Protein AF-A0A7S0JCN8-F1 (afdb_monomer_lite)

Structure (mmCIF, N/CA/C/O backbone):
data_AF-A0A7S0JCN8-F1
#
_entry.id   AF-A0A7S0JCN8-F1
#
loop_
_atom_site.group_PDB
_atom_site.id
_atom_site.type_symbol
_atom_site.label_atom_id
_atom_site.label_alt_id
_atom_site.label_comp_id
_atom_site.label_asym_id
_atom_site.label_entity_id
_atom_site.label_seq_id
_atom_site.pdbx_PDB_ins_code
_atom_site.Cartn_x
_atom_site.Cartn_y
_atom_site.Cartn_z
_atom_site.occupancy
_atom_site.B_iso_or_equiv
_atom_site.auth_seq_id
_atom_site.auth_comp_id
_atom_site.auth_asym_id
_atom_site.auth_atom_id
_atom_site.pdbx_PDB_model_num
ATOM 1 N N . LEU A 1 1 ? -0.665 4.343 -5.063 1.00 90.25 1 LEU A N 1
ATOM 2 C CA . LEU A 1 1 ? -1.462 3.114 -5.253 1.00 90.25 1 LEU A CA 1
ATOM 3 C C . LEU A 1 1 ? -2.643 3.199 -4.302 1.00 90.25 1 LEU A C 1
ATOM 5 O O . LEU A 1 1 ? -2.482 3.793 -3.240 1.00 90.25 1 LEU A O 1
ATOM 9 N N . LEU A 1 2 ? -3.811 2.721 -4.718 1.00 94.12 2 LEU A N 1
ATOM 10 C CA . LEU A 1 2 ? -4.998 2.624 -3.870 1.00 94.12 2 LEU A CA 1
ATOM 11 C C . LEU A 1 2 ? -5.298 1.142 -3.689 1.00 94.12 2 LEU A C 1
ATOM 13 O O . LEU A 1 2 ? -5.344 0.412 -4.679 1.00 94.12 2 LEU A O 1
ATOM 17 N N . TYR A 1 3 ? -5.441 0.715 -2.442 1.00 95.06 3 TYR A N 1
ATOM 18 C CA . TYR A 1 3 ? -5.647 -0.678 -2.079 1.00 95.06 3 TYR A CA 1
ATOM 19 C C . TYR A 1 3 ? -6.843 -0.802 -1.147 1.00 95.06 3 TYR A C 1
ATOM 21 O O . TYR A 1 3 ? -6.926 -0.076 -0.160 1.00 95.06 3 TYR A O 1
ATOM 29 N N . ALA A 1 4 ? -7.737 -1.740 -1.451 1.00 95.94 4 ALA A N 1
ATOM 30 C CA . ALA A 1 4 ? -8.747 -2.183 -0.505 1.00 95.94 4 ALA A CA 1
ATOM 31 C C . ALA A 1 4 ? -8.080 -3.135 0.495 1.00 95.94 4 ALA A C 1
ATOM 33 O O . ALA A 1 4 ? -7.557 -4.177 0.104 1.00 95.94 4 ALA A O 1
ATOM 34 N N . VAL A 1 5 ? -8.063 -2.754 1.767 1.00 96.31 5 VAL A N 1
ATOM 35 C CA . VAL A 1 5 ? -7.434 -3.504 2.854 1.00 96.31 5 VAL A CA 1
ATOM 36 C C . VAL A 1 5 ? -8.518 -4.100 3.726 1.00 96.31 5 VAL A C 1
ATOM 38 O O . VAL A 1 5 ? -9.308 -3.381 4.338 1.00 96.31 5 VAL A O 1
ATOM 41 N N . HIS A 1 6 ? -8.546 -5.421 3.814 1.00 96.00 6 HIS A N 1
ATOM 42 C CA . HIS A 1 6 ? -9.514 -6.120 4.643 1.00 96.00 6 HIS A CA 1
ATOM 43 C C . HIS A 1 6 ? -8.980 -6.334 6.061 1.00 96.00 6 HIS A C 1
ATOM 45 O O . HIS A 1 6 ? -7.775 -6.324 6.311 1.00 96.00 6 HIS A O 1
ATOM 51 N N . ARG A 1 7 ? -9.899 -6.584 6.996 1.00 95.31 7 ARG A N 1
ATOM 52 C CA . ARG A 1 7 ? -9.581 -6.964 8.374 1.00 95.31 7 ARG A CA 1
ATOM 53 C C . ARG A 1 7 ? -9.975 -8.422 8.596 1.00 95.31 7 ARG A C 1
ATOM 55 O O . ARG A 1 7 ? -11.111 -8.796 8.323 1.00 95.31 7 ARG A O 1
ATOM 62 N N . GLY A 1 8 ? -9.027 -9.237 9.044 1.00 93.00 8 GLY A N 1
ATOM 63 C CA . GLY A 1 8 ? -9.264 -10.599 9.516 1.00 93.00 8 GLY A CA 1
ATOM 64 C C . GLY A 1 8 ? -9.558 -10.637 11.017 1.00 93.00 8 GLY A C 1
ATOM 65 O O . GLY A 1 8 ? -9.652 -9.593 11.667 1.00 93.00 8 GLY A O 1
ATOM 66 N N . ALA A 1 9 ? -9.670 -11.849 11.566 1.00 90.50 9 ALA A N 1
ATOM 67 C CA . ALA A 1 9 ? -9.884 -12.066 12.999 1.00 90.50 9 ALA A CA 1
ATOM 68 C C . ALA A 1 9 ? -8.777 -11.416 13.852 1.00 90.50 9 ALA A C 1
ATOM 70 O O . ALA A 1 9 ? -9.078 -10.702 14.805 1.00 90.50 9 ALA A O 1
ATOM 71 N N . ASP A 1 10 ? -7.520 -11.551 13.422 1.00 90.50 10 ASP A N 1
ATOM 72 C CA . ASP A 1 10 ? -6.335 -11.037 14.126 1.00 90.50 10 ASP A CA 1
ATOM 73 C C . ASP A 1 10 ? -5.911 -9.627 13.665 1.00 90.50 10 ASP A C 1
ATOM 75 O O . ASP A 1 10 ? -4.776 -9.195 13.858 1.00 90.50 10 ASP A O 1
ATOM 79 N N . GLY A 1 11 ? -6.812 -8.879 13.017 1.00 93.75 11 GLY A N 1
ATOM 80 C CA . GLY A 1 11 ? -6.532 -7.533 12.512 1.00 93.75 11 GLY A CA 1
ATOM 81 C C . GLY A 1 11 ? -6.124 -7.503 11.037 1.00 93.75 11 GLY A C 1
ATOM 82 O O . GLY A 1 11 ? -6.693 -8.216 10.213 1.00 93.75 11 GLY A O 1
ATOM 83 N N . LEU A 1 12 ? -5.204 -6.605 10.669 1.00 96.06 12 LEU A N 1
ATOM 84 C CA . LEU A 1 12 ? -4.849 -6.370 9.260 1.00 96.06 12 LEU A CA 1
ATOM 85 C C . LEU A 1 12 ? -3.790 -7.350 8.721 1.00 96.06 12 LEU A C 1
ATOM 87 O O . LEU A 1 12 ? -3.675 -7.501 7.510 1.00 96.06 12 LEU A O 1
ATOM 91 N N . GLY A 1 13 ? -3.034 -8.035 9.587 1.00 96.69 13 GLY A N 1
ATOM 92 C CA . GLY A 1 13 ? -1.980 -8.970 9.168 1.00 96.69 13 GLY A CA 1
ATOM 93 C C . GLY A 1 13 ? -0.701 -8.297 8.652 1.00 96.69 13 GLY A C 1
ATOM 94 O O . GLY A 1 13 ? -0.035 -8.846 7.779 1.00 96.69 13 GLY A O 1
ATOM 95 N N . MET A 1 14 ? -0.376 -7.100 9.140 1.00 97.00 14 MET A N 1
ATOM 96 C CA . MET A 1 14 ? 0.836 -6.357 8.783 1.00 97.00 14 MET A CA 1
ATOM 97 C C . MET A 1 14 ? 1.304 -5.513 9.969 1.00 97.00 14 MET A C 1
ATOM 99 O O . MET A 1 14 ? 0.461 -5.016 10.720 1.00 97.00 14 MET A O 1
ATOM 103 N N . ASP A 1 15 ? 2.612 -5.297 10.080 1.00 97.06 15 ASP A N 1
ATOM 104 C CA . ASP A 1 15 ? 3.184 -4.370 11.056 1.00 97.06 15 ASP A CA 1
ATOM 105 C C . ASP A 1 15 ? 3.484 -3.024 10.398 1.00 97.06 15 ASP A C 1
ATOM 107 O O . ASP A 1 15 ? 3.977 -2.958 9.265 1.00 97.06 15 ASP A O 1
ATOM 111 N N . VAL A 1 16 ? 3.210 -1.940 11.125 1.00 95.75 16 VAL A N 1
ATOM 112 C CA . VAL A 1 16 ? 3.444 -0.568 10.664 1.00 95.75 16 VAL A CA 1
ATOM 113 C C . VAL A 1 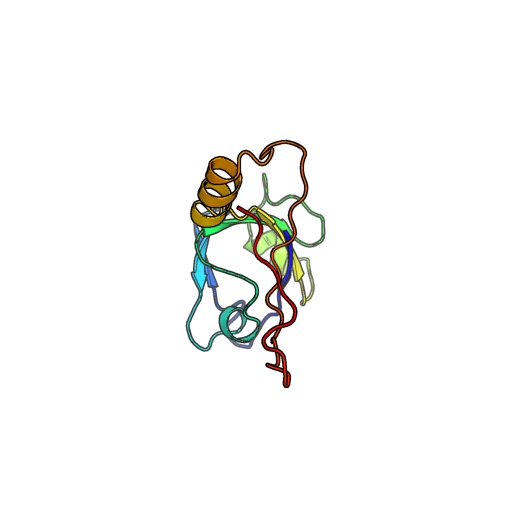16 ? 4.299 0.175 11.681 1.00 95.75 16 VAL A C 1
ATOM 115 O O . VAL A 1 16 ? 3.916 0.285 12.843 1.00 95.75 16 VAL A O 1
ATOM 118 N N . ASP A 1 17 ? 5.415 0.737 11.219 1.00 95.25 17 ASP A N 1
ATOM 119 C CA . ASP A 1 17 ? 6.213 1.702 11.975 1.00 95.25 17 ASP A CA 1
ATOM 120 C C . ASP A 1 17 ? 5.917 3.118 11.463 1.00 95.25 17 ASP A C 1
ATOM 122 O O . ASP A 1 17 ? 6.196 3.481 10.312 1.00 95.25 17 ASP A O 1
ATOM 126 N N . GLY A 1 18 ? 5.254 3.913 12.304 1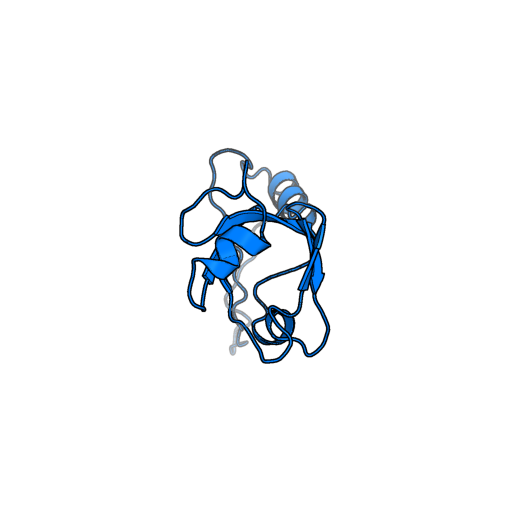.00 93.38 18 GLY A N 1
ATOM 127 C CA . GLY A 1 18 ? 4.735 5.233 11.963 1.00 93.38 18 GLY A CA 1
ATOM 128 C C . GLY A 1 18 ? 3.748 5.201 10.790 1.00 93.38 18 GLY A C 1
ATOM 129 O O . GLY A 1 18 ? 2.540 5.085 10.973 1.00 93.38 18 GLY A O 1
ATOM 130 N N . ARG A 1 19 ? 4.264 5.354 9.565 1.00 95.75 19 ARG A N 1
ATOM 131 C CA . ARG A 1 19 ? 3.479 5.347 8.314 1.00 95.75 19 ARG A CA 1
ATOM 132 C C . ARG A 1 19 ? 3.985 4.328 7.298 1.00 95.75 19 ARG A C 1
ATOM 134 O O . ARG A 1 19 ? 3.533 4.351 6.157 1.00 95.75 19 ARG A O 1
ATOM 141 N N . GLU A 1 20 ? 4.961 3.507 7.652 1.00 96.88 20 GLU A N 1
ATOM 142 C CA . GLU A 1 20 ? 5.591 2.558 6.744 1.00 96.88 20 GLU A CA 1
ATOM 143 C C . GLU A 1 20 ? 5.254 1.134 7.162 1.00 96.88 20 GLU A C 1
ATOM 145 O O . GLU A 1 20 ? 5.387 0.776 8.328 1.00 96.88 20 GLU A O 1
ATOM 150 N N . ILE A 1 21 ? 4.793 0.324 6.211 1.00 97.19 21 ILE A N 1
ATOM 151 C CA . ILE A 1 21 ? 4.608 -1.107 6.437 1.00 97.19 21 ILE A CA 1
ATOM 152 C C . ILE A 1 21 ? 6.000 -1.721 6.554 1.00 97.19 21 ILE A C 1
ATOM 154 O O . ILE A 1 21 ? 6.768 -1.676 5.594 1.00 97.19 21 ILE A O 1
ATOM 158 N N . VAL A 1 22 ? 6.330 -2.295 7.706 1.00 97.69 22 VAL A N 1
ATOM 159 C CA . VAL A 1 22 ? 7.650 -2.901 7.955 1.00 97.69 22 VAL A CA 1
ATOM 160 C C . VAL A 1 22 ? 7.636 -4.413 7.766 1.00 97.69 22 VAL A C 1
ATOM 162 O O . VAL A 1 22 ? 8.663 -4.999 7.430 1.00 97.69 22 VAL A O 1
ATOM 165 N N . SER A 1 23 ? 6.470 -5.049 7.899 1.00 97.94 23 SER A N 1
ATOM 166 C CA . SER A 1 23 ? 6.299 -6.482 7.669 1.00 97.94 23 SER A CA 1
ATOM 167 C C . SER A 1 23 ? 4.896 -6.789 7.129 1.00 97.94 23 SER A C 1
ATOM 169 O O . SER A 1 23 ? 3.937 -6.056 7.378 1.00 97.94 23 SER A O 1
ATOM 171 N N . VAL A 1 24 ? 4.777 -7.893 6.391 1.00 97.69 24 VAL A N 1
ATOM 172 C CA . VAL A 1 24 ? 3.494 -8.547 6.106 1.00 97.69 24 VAL A CA 1
ATOM 173 C C . VAL A 1 24 ? 3.544 -9.912 6.778 1.00 97.69 24 VAL A C 1
ATOM 175 O O . VAL A 1 24 ? 4.500 -10.662 6.581 1.00 97.69 24 VAL A O 1
ATOM 178 N N . ILE A 1 25 ? 2.543 -10.211 7.603 1.00 96.94 25 ILE A N 1
ATOM 179 C CA . ILE A 1 25 ? 2.515 -11.417 8.429 1.00 96.94 25 ILE A CA 1
ATOM 180 C C . ILE A 1 25 ? 2.089 -12.592 7.549 1.00 96.94 25 ILE A C 1
ATOM 182 O O . ILE A 1 25 ? 0.969 -12.601 7.037 1.00 96.94 25 ILE A O 1
ATOM 186 N N . ALA A 1 26 ? 2.969 -13.584 7.394 1.00 96.62 26 ALA A N 1
ATOM 187 C CA . ALA A 1 26 ? 2.698 -14.793 6.617 1.00 96.62 26 ALA A CA 1
ATOM 188 C C . ALA A 1 26 ? 1.429 -15.508 7.114 1.00 96.62 26 ALA A C 1
ATOM 190 O O . ALA A 1 26 ? 1.262 -15.734 8.313 1.00 96.62 26 ALA A O 1
ATOM 191 N N . GLY A 1 27 ? 0.528 -15.847 6.191 1.00 95.88 27 GLY A N 1
ATOM 192 C CA . GLY A 1 27 ? -0.782 -16.429 6.493 1.00 95.88 27 GLY A CA 1
ATOM 193 C C . GLY A 1 27 ? -1.816 -15.446 7.064 1.00 95.88 27 GLY A C 1
ATOM 194 O O . GLY A 1 27 ? -2.968 -15.826 7.266 1.00 95.88 27 GLY A O 1
ATOM 195 N N . GLY A 1 28 ? -1.441 -14.188 7.313 1.00 96.00 28 GLY A N 1
ATOM 196 C CA . GLY A 1 28 ? -2.338 -13.132 7.776 1.00 96.00 28 GLY A CA 1
ATOM 197 C C . GLY A 1 28 ? -3.207 -12.540 6.661 1.00 96.00 28 GLY A C 1
ATOM 198 O O . GLY A 1 28 ? -3.060 -12.852 5.478 1.00 96.00 28 GLY A O 1
ATOM 199 N N . ARG A 1 29 ? -4.120 -11.625 7.025 1.00 96.44 29 ARG A N 1
ATOM 200 C CA . ARG A 1 29 ? -5.073 -11.047 6.059 1.00 96.44 29 ARG A CA 1
ATOM 201 C C . ARG A 1 29 ? -4.395 -10.281 4.916 1.00 96.44 29 ARG A C 1
ATOM 203 O O . ARG A 1 29 ? -4.790 -10.462 3.768 1.00 96.44 29 ARG A O 1
ATOM 210 N N . ALA A 1 30 ? -3.387 -9.460 5.209 1.00 96.19 30 ALA A N 1
ATOM 211 C CA . ALA A 1 30 ? -2.650 -8.720 4.183 1.00 96.19 30 ALA A CA 1
ATOM 212 C C . ALA A 1 30 ? -1.859 -9.626 3.225 1.00 96.19 30 ALA A C 1
ATOM 214 O O . ALA A 1 30 ? -1.762 -9.301 2.042 1.00 96.19 30 ALA A O 1
ATOM 215 N N . ASP A 1 31 ? -1.329 -10.748 3.721 1.00 96.50 31 ASP A N 1
ATOM 216 C CA . ASP A 1 31 ? -0.637 -11.752 2.904 1.00 96.50 31 ASP A CA 1
ATOM 217 C C . ASP A 1 31 ? -1.615 -12.435 1.941 1.00 96.50 31 ASP A C 1
ATOM 219 O O . ASP A 1 31 ? -1.381 -12.475 0.735 1.00 96.50 31 ASP A O 1
ATOM 223 N N . ALA A 1 32 ? -2.779 -12.855 2.452 1.00 95.19 32 ALA A N 1
ATOM 224 C CA . ALA A 1 32 ? -3.841 -13.446 1.641 1.00 95.19 32 ALA A CA 1
ATOM 225 C C . ALA A 1 32 ? -4.373 -12.491 0.556 1.00 95.19 32 ALA A C 1
ATOM 227 O O . ALA A 1 32 ? -4.660 -12.923 -0.560 1.00 95.19 32 ALA A O 1
ATOM 228 N N . ASP A 1 33 ? -4.491 -11.195 0.867 1.00 93.62 33 ASP A N 1
ATOM 229 C CA . ASP A 1 33 ? -4.881 -10.179 -0.114 1.00 93.62 33 ASP A CA 1
ATOM 230 C C . ASP A 1 33 ? -3.767 -9.955 -1.168 1.00 93.62 33 ASP A C 1
ATOM 232 O O . ASP A 1 33 ? -4.058 -9.618 -2.317 1.00 93.62 33 ASP A O 1
ATOM 236 N N . GLY A 1 34 ? -2.488 -10.119 -0.802 1.00 93.94 34 GLY A N 1
ATOM 237 C CA . GLY A 1 34 ? -1.336 -10.019 -1.711 1.00 93.94 34 GLY A CA 1
ATOM 238 C C . GLY A 1 34 ? -1.083 -8.619 -2.293 1.00 93.94 34 GLY A C 1
ATOM 239 O O . GLY A 1 34 ? -0.317 -8.462 -3.248 1.00 93.94 34 GLY A O 1
ATOM 240 N N . LEU A 1 35 ? -1.747 -7.590 -1.755 1.00 93.31 35 LEU A N 1
ATOM 241 C CA . LEU A 1 35 ? -1.692 -6.217 -2.269 1.00 93.31 35 LEU A CA 1
ATOM 242 C C . LEU A 1 35 ? -0.557 -5.402 -1.646 1.00 93.31 35 LEU A C 1
ATOM 244 O O . LEU A 1 35 ? 0.176 -4.712 -2.363 1.00 93.31 35 LEU A O 1
ATOM 248 N N . MET A 1 36 ? -0.439 -5.467 -0.319 1.00 94.25 36 MET A N 1
ATOM 249 C CA . MET A 1 36 ? 0.513 -4.695 0.482 1.00 94.25 36 MET A CA 1
ATOM 250 C C . MET A 1 36 ? 1.862 -5.401 0.572 1.00 94.25 36 MET A C 1
ATOM 252 O O . MET A 1 36 ? 1.938 -6.624 0.499 1.00 94.25 36 MET A O 1
ATOM 256 N N . ARG A 1 37 ? 2.937 -4.631 0.750 1.00 94.69 37 ARG A N 1
ATOM 257 C CA . ARG A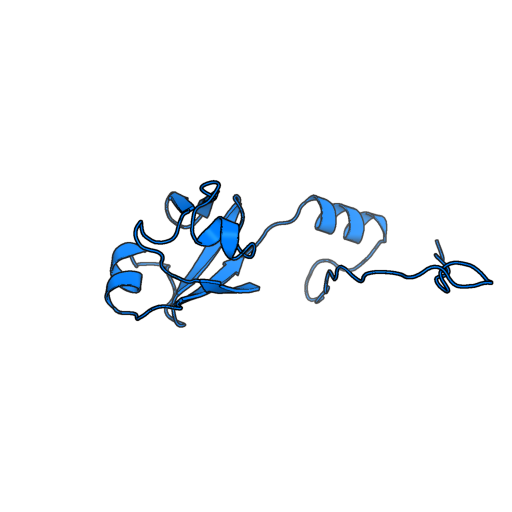 1 37 ? 4.273 -5.180 1.016 1.00 94.69 37 ARG A CA 1
ATOM 258 C C . ARG A 1 37 ? 5.079 -4.264 1.929 1.00 94.69 37 ARG A C 1
ATOM 260 O O . ARG A 1 37 ? 4.802 -3.067 2.002 1.00 94.69 37 ARG A O 1
ATOM 267 N N . ALA A 1 38 ? 6.109 -4.819 2.562 1.00 95.75 38 ALA A N 1
ATOM 268 C CA . ALA A 1 38 ? 7.079 -4.032 3.317 1.00 95.75 38 ALA A CA 1
ATOM 269 C C . ALA A 1 38 ? 7.694 -2.905 2.455 1.00 95.75 38 ALA A C 1
ATOM 271 O O . ALA A 1 38 ? 7.946 -3.085 1.259 1.00 95.75 38 ALA A O 1
ATOM 272 N N . GLY A 1 39 ? 7.905 -1.738 3.064 1.00 95.50 39 GLY A N 1
ATOM 273 C CA . GLY A 1 39 ? 8.365 -0.501 2.426 1.00 95.50 39 GLY A CA 1
ATOM 274 C C . GLY A 1 39 ? 7.259 0.346 1.779 1.00 95.50 39 GLY A C 1
ATOM 275 O O . GLY A 1 39 ? 7.533 1.428 1.250 1.00 95.50 39 GLY A O 1
ATOM 276 N N . ASP A 1 40 ? 5.999 -0.103 1.794 1.00 96.62 40 ASP A N 1
ATOM 277 C CA . ASP A 1 40 ? 4.879 0.751 1.399 1.00 96.62 40 ASP A CA 1
ATOM 278 C C . ASP A 1 40 ? 4.634 1.833 2.450 1.00 96.62 40 ASP A C 1
ATOM 280 O O . ASP A 1 40 ? 4.415 1.552 3.627 1.00 96.62 40 ASP A O 1
ATOM 284 N N . LYS A 1 41 ? 4.605 3.093 2.007 1.00 97.19 41 LYS A N 1
ATOM 285 C CA . LYS A 1 41 ? 4.293 4.234 2.867 1.00 97.19 41 LYS A CA 1
ATOM 286 C C . LYS A 1 41 ? 2.827 4.620 2.748 1.00 97.19 41 LYS A C 1
ATOM 288 O O . LYS A 1 41 ? 2.389 5.069 1.687 1.00 97.19 41 LYS A O 1
ATOM 293 N N . ILE A 1 42 ? 2.082 4.498 3.835 1.00 97.50 42 ILE A N 1
ATOM 294 C CA . ILE A 1 42 ? 0.674 4.868 3.939 1.00 97.50 42 ILE A CA 1
ATOM 295 C C . ILE A 1 42 ? 0.559 6.396 3.963 1.00 97.50 42 ILE A C 1
ATOM 297 O O . ILE A 1 42 ? 1.220 7.090 4.737 1.00 97.50 42 ILE A O 1
ATOM 301 N N . LEU A 1 43 ? -0.264 6.929 3.065 1.00 97.81 43 LEU A N 1
ATOM 302 C CA . LEU A 1 43 ? -0.506 8.362 2.906 1.00 97.81 43 LEU A CA 1
ATOM 303 C C . LEU A 1 43 ? -1.885 8.771 3.420 1.00 97.81 43 LEU A C 1
ATOM 305 O O . LEU A 1 43 ? -2.023 9.861 3.967 1.00 97.81 43 LEU A O 1
ATOM 309 N N . ALA A 1 44 ? -2.898 7.932 3.207 1.00 97.81 44 ALA A N 1
ATOM 310 C CA . ALA A 1 44 ? -4.274 8.195 3.614 1.00 97.81 44 ALA A CA 1
ATOM 311 C C . ALA A 1 44 ? -5.052 6.889 3.799 1.00 97.81 44 ALA A C 1
ATOM 313 O O . ALA A 1 44 ? -4.717 5.883 3.166 1.00 97.81 44 ALA A O 1
ATOM 314 N N . ILE A 1 45 ? -6.097 6.947 4.621 1.00 97.38 45 ILE A N 1
ATOM 315 C CA . ILE A 1 45 ? -7.068 5.872 4.849 1.00 97.38 45 ILE A CA 1
ATOM 316 C C . ILE A 1 45 ? -8.462 6.457 4.670 1.00 97.38 45 ILE A C 1
ATOM 318 O O . ILE A 1 45 ? -8.757 7.506 5.236 1.00 97.38 45 ILE A O 1
ATOM 322 N N . ASP A 1 46 ? -9.295 5.819 3.850 1.00 96.88 46 ASP A N 1
ATOM 323 C CA . ASP A 1 46 ? -10.666 6.253 3.552 1.00 96.88 46 ASP A CA 1
ATOM 324 C C . ASP A 1 46 ? -10.738 7.734 3.153 1.00 96.88 46 ASP A C 1
ATOM 326 O O . ASP A 1 46 ? -11.616 8.488 3.573 1.00 96.88 46 ASP A O 1
ATOM 330 N N . ARG A 1 47 ? -9.778 8.151 2.316 1.00 96.31 47 ARG A N 1
ATOM 331 C CA . ARG A 1 47 ? -9.573 9.531 1.832 1.00 96.31 47 ARG A CA 1
ATOM 332 C C . ARG A 1 47 ? -9.137 10.546 2.899 1.00 96.31 47 ARG A C 1
ATOM 334 O O . ARG A 1 47 ? -8.902 11.701 2.548 1.00 96.31 47 ARG A O 1
ATOM 341 N N . VAL A 1 48 ? -8.940 10.138 4.152 1.00 96.75 48 VAL A N 1
ATOM 342 C CA . VAL A 1 48 ? -8.385 10.984 5.218 1.00 96.75 48 VAL A CA 1
ATOM 343 C C . VAL A 1 48 ? -6.858 10.849 5.242 1.00 96.75 48 VAL A C 1
ATOM 345 O O . VAL A 1 48 ? -6.356 9.730 5.384 1.00 96.75 48 VAL A O 1
ATOM 348 N N . PRO A 1 49 ? -6.088 11.945 5.087 1.00 97.00 49 PRO A N 1
ATOM 349 C CA . PRO A 1 49 ? -4.634 11.902 5.211 1.00 97.00 49 PRO A CA 1
ATOM 350 C C . PRO A 1 49 ? -4.200 11.313 6.556 1.00 97.00 49 PRO A C 1
ATOM 352 O O . PRO A 1 49 ? -4.751 11.656 7.594 1.00 97.00 49 PRO A O 1
ATOM 355 N N . LEU A 1 50 ? -3.183 10.450 6.542 1.00 96.19 50 LEU A N 1
ATOM 356 C CA . LEU A 1 50 ? -2.610 9.889 7.772 1.00 96.19 50 LEU A CA 1
ATOM 357 C C . LEU A 1 50 ? -1.680 10.893 8.478 1.00 96.19 50 LEU A C 1
ATOM 359 O O . LEU A 1 50 ? -1.309 10.716 9.631 1.00 96.19 50 LEU A O 1
ATOM 363 N N . GLU A 1 51 ? -1.260 11.953 7.789 1.00 94.62 51 GLU A N 1
ATOM 364 C CA . GLU A 1 51 ? -0.456 13.011 8.396 1.00 94.62 51 GLU A CA 1
ATOM 365 C C . GLU A 1 51 ? -1.242 13.734 9.496 1.00 94.62 51 GLU A C 1
ATOM 367 O O . GLU A 1 51 ? -2.350 14.205 9.263 1.00 94.62 51 GLU A O 1
ATOM 372 N N . GLY A 1 52 ? -0.666 13.790 10.700 1.00 92.38 52 GLY A N 1
ATOM 373 C CA . GLY A 1 52 ? -1.326 14.357 11.880 1.00 92.38 52 GLY A CA 1
ATOM 374 C C . GLY A 1 52 ? -2.313 13.418 12.583 1.00 92.38 52 GLY A C 1
ATOM 375 O O . GLY A 1 52 ? -2.927 13.830 13.562 1.00 92.38 52 GLY A O 1
ATOM 376 N N . HIS A 1 53 ? -2.447 12.166 12.131 1.00 93.62 53 HIS A N 1
ATOM 377 C CA . HIS A 1 53 ? -3.338 11.171 12.725 1.00 93.62 53 HIS A CA 1
ATOM 378 C C . HIS A 1 53 ? -2.597 9.879 13.071 1.00 93.62 53 HIS A C 1
ATOM 380 O O . HIS A 1 53 ? -1.700 9.440 12.352 1.00 93.62 53 HIS A O 1
ATOM 386 N N . GLU A 1 54 ? -3.017 9.223 14.151 1.00 94.06 54 GLU A N 1
ATOM 387 C CA . GLU A 1 54 ? -2.602 7.849 14.417 1.00 94.06 54 GLU A CA 1
ATOM 388 C C . GLU A 1 54 ? -3.379 6.870 13.535 1.00 94.06 54 GLU A C 1
ATOM 390 O O . GLU A 1 54 ? -4.592 7.000 13.342 1.00 94.06 54 GLU A O 1
ATOM 395 N N . LEU A 1 55 ? -2.688 5.835 13.054 1.00 93.62 55 LEU A N 1
ATOM 396 C CA . LEU A 1 55 ? -3.281 4.778 12.236 1.00 93.62 55 LEU A CA 1
ATOM 397 C C . LEU A 1 55 ? -4.504 4.147 12.921 1.00 93.62 55 LEU A C 1
ATOM 399 O O . LEU A 1 55 ? -5.567 4.027 12.311 1.00 93.62 55 LEU A O 1
ATOM 403 N N . ALA A 1 56 ? -4.375 3.803 14.204 1.00 92.88 56 ALA A N 1
ATOM 404 C CA . ALA A 1 56 ? -5.447 3.189 14.982 1.00 92.88 56 ALA A CA 1
ATOM 405 C C . ALA A 1 56 ? -6.706 4.073 15.052 1.00 92.88 56 ALA A C 1
ATOM 407 O O . ALA A 1 56 ? -7.822 3.562 14.953 1.00 92.88 56 ALA A O 1
ATOM 408 N N . GLN A 1 57 ? -6.539 5.397 15.152 1.00 94.75 57 GLN A N 1
ATOM 409 C CA . GLN A 1 57 ? -7.655 6.339 15.204 1.00 94.75 57 GLN A CA 1
ATOM 410 C C . GLN A 1 57 ? -8.467 6.336 13.903 1.00 94.75 57 GLN A C 1
ATOM 412 O O . GLN A 1 57 ? -9.697 6.369 13.953 1.00 94.75 57 GLN A O 1
ATOM 417 N N . LEU A 1 58 ? -7.803 6.311 12.745 1.00 95.56 58 LEU A N 1
ATOM 418 C CA . LEU A 1 58 ? -8.497 6.280 11.455 1.00 95.56 58 LEU A CA 1
ATOM 419 C C . LEU A 1 58 ? -9.194 4.933 11.232 1.00 95.56 58 LEU A C 1
ATOM 421 O O . LEU A 1 58 ? -10.354 4.905 10.826 1.00 95.56 58 LEU A O 1
ATOM 425 N N . LEU A 1 59 ? -8.537 3.825 11.589 1.00 94.69 59 LEU A N 1
ATOM 426 C CA . LEU A 1 59 ? -9.120 2.484 11.482 1.00 94.69 59 LEU A CA 1
ATOM 427 C C . LEU A 1 59 ? -10.363 2.295 12.361 1.00 94.69 59 LEU A C 1
ATOM 429 O O . LEU A 1 59 ? -11.295 1.610 11.946 1.00 94.69 59 LEU A O 1
ATOM 433 N N . ALA A 1 60 ? -10.385 2.900 13.552 1.00 93.00 60 ALA A N 1
ATOM 434 C CA . ALA A 1 60 ? -11.523 2.831 14.469 1.00 93.00 60 ALA A CA 1
ATOM 435 C C . ALA A 1 60 ? -12.751 3.622 13.981 1.00 93.00 60 ALA A C 1
ATOM 437 O O . ALA A 1 60 ? -13.869 3.329 14.393 1.00 93.00 60 ALA A O 1
ATOM 438 N N . ARG A 1 61 ? -12.551 4.633 13.125 1.00 90.69 61 ARG A N 1
ATOM 439 C CA . ARG A 1 61 ? -13.633 5.446 12.540 1.00 90.69 61 ARG A CA 1
ATOM 440 C C . ARG A 1 61 ? -14.227 4.815 11.283 1.00 90.69 61 ARG A C 1
ATOM 442 O O . ARG A 1 61 ? -15.393 5.056 10.981 1.00 90.69 61 ARG A O 1
ATOM 449 N N . GLY A 1 62 ? -13.410 4.080 10.532 1.00 88.25 62 GLY A N 1
ATOM 450 C CA . GLY A 1 62 ? -13.814 3.414 9.300 1.00 88.25 62 GLY A CA 1
ATOM 451 C C . GLY A 1 62 ? -14.486 2.063 9.541 1.00 88.25 62 GLY A C 1
ATOM 452 O O . GLY A 1 62 ? -14.592 1.570 10.663 1.00 88.25 62 GLY A O 1
ATOM 453 N N . SER A 1 63 ? -14.926 1.434 8.458 1.00 90.69 63 SER A N 1
ATOM 454 C CA . SER A 1 63 ? -15.402 0.050 8.459 1.00 90.69 63 SER A CA 1
ATOM 455 C C . SER A 1 63 ? -14.745 -0.694 7.301 1.00 90.69 63 SER A C 1
ATOM 457 O O . SER A 1 63 ? -14.754 -0.172 6.189 1.00 90.69 63 SER A O 1
ATOM 459 N N . PRO A 1 64 ? -14.157 -1.880 7.537 1.00 91.00 64 PRO A N 1
ATOM 460 C CA . PRO A 1 64 ? -13.449 -2.605 6.495 1.00 91.00 64 PRO A CA 1
ATOM 461 C C . PRO A 1 64 ? -14.389 -3.050 5.354 1.00 91.00 64 PRO A C 1
ATOM 463 O O . PRO A 1 64 ? -15.555 -3.356 5.611 1.00 91.00 64 PRO A O 1
ATOM 466 N N . PRO A 1 65 ? -13.872 -3.181 4.116 1.00 94.75 65 PRO A N 1
ATOM 467 C CA . PRO A 1 65 ? -12.489 -2.900 3.732 1.00 94.75 65 PRO A CA 1
ATOM 468 C C . PRO A 1 65 ? -12.161 -1.401 3.750 1.00 94.75 65 PRO A C 1
ATOM 470 O O . PRO A 1 65 ? -12.972 -0.574 3.355 1.00 94.75 65 PRO A O 1
ATOM 473 N N . TYR A 1 66 ? -10.945 -1.079 4.186 1.00 96.69 66 TYR A N 1
ATOM 474 C CA . TYR A 1 66 ? -10.414 0.281 4.210 1.00 96.69 66 TYR A CA 1
ATOM 475 C C . TYR A 1 66 ? -9.753 0.619 2.874 1.00 96.69 66 TYR A C 1
ATOM 477 O O . TYR A 1 66 ? -9.038 -0.208 2.308 1.00 96.69 66 TYR A O 1
ATOM 485 N N . GLU A 1 67 ? -9.900 1.846 2.393 1.00 97.19 67 GLU A N 1
ATOM 486 C CA . GLU A 1 67 ? -9.159 2.331 1.231 1.00 97.19 67 GLU A CA 1
ATOM 487 C C . GLU A 1 67 ? -7.830 2.947 1.673 1.00 97.19 67 GLU A C 1
ATOM 489 O O . GLU A 1 67 ? -7.773 4.071 2.168 1.00 97.19 67 GLU A O 1
ATOM 494 N N . PHE A 1 68 ? -6.730 2.232 1.456 1.00 97.75 68 PHE A N 1
ATOM 495 C CA . PHE A 1 68 ? -5.392 2.735 1.740 1.00 97.75 68 PHE A CA 1
ATOM 496 C C . PHE A 1 68 ? -4.793 3.377 0.493 1.00 97.75 68 PHE A C 1
ATOM 498 O O . PHE A 1 68 ? -4.527 2.712 -0.513 1.00 97.75 68 PHE A O 1
ATOM 505 N N . LYS A 1 69 ? -4.477 4.671 0.582 1.00 97.44 69 LYS A N 1
ATOM 506 C CA . LYS A 1 69 ? -3.592 5.335 -0.376 1.00 97.44 69 LYS A CA 1
ATOM 507 C C . LYS A 1 69 ? -2.159 5.144 0.081 1.00 97.44 69 LYS A C 1
ATOM 509 O O . LYS A 1 69 ? -1.763 5.696 1.103 1.00 97.44 69 LYS A O 1
ATOM 514 N N . VAL A 1 70 ? -1.360 4.431 -0.704 1.00 96.38 70 VAL A N 1
ATOM 515 C CA . VAL A 1 70 ? 0.053 4.186 -0.393 1.00 96.38 70 VAL A CA 1
ATOM 516 C C . VAL A 1 70 ? 0.985 4.694 -1.486 1.00 96.38 70 VAL A C 1
ATOM 518 O O . VAL A 1 70 ? 0.647 4.734 -2.677 1.00 96.38 70 VAL A O 1
ATOM 521 N N . ARG A 1 71 ? 2.198 5.061 -1.083 1.00 94.06 71 ARG A N 1
ATOM 522 C CA . ARG A 1 71 ? 3.337 5.292 -1.965 1.00 94.06 71 ARG A CA 1
ATOM 523 C C . ARG A 1 71 ? 4.296 4.124 -1.831 1.00 94.06 71 ARG A C 1
ATOM 525 O O . ARG A 1 71 ? 4.816 3.866 -0.755 1.00 94.06 71 ARG A O 1
ATOM 532 N N . ARG A 1 72 ? 4.576 3.495 -2.962 1.00 91.62 72 ARG A N 1
ATOM 533 C CA . ARG A 1 72 ? 5.516 2.390 -3.084 1.00 91.62 72 ARG A CA 1
ATOM 534 C C . ARG A 1 72 ? 6.736 2.876 -3.845 1.00 91.62 72 ARG A C 1
ATOM 536 O O . ARG A 1 72 ? 6.595 3.339 -4.977 1.00 91.62 72 ARG A O 1
ATOM 543 N N . ARG A 1 73 ? 7.913 2.793 -3.228 1.00 86.31 73 ARG A N 1
ATOM 544 C CA . ARG A 1 73 ? 9.185 3.013 -3.922 1.00 86.31 73 ARG A CA 1
ATOM 545 C C . ARG A 1 73 ? 9.665 1.665 -4.446 1.00 86.31 73 ARG A C 1
ATOM 547 O O . ARG A 1 73 ? 9.767 0.709 -3.687 1.00 86.31 73 ARG A O 1
ATOM 554 N N . ASP A 1 74 ? 9.886 1.572 -5.749 1.00 86.06 74 ASP A N 1
ATOM 555 C CA . ASP A 1 74 ? 10.357 0.350 -6.397 1.00 86.06 74 ASP A CA 1
ATOM 556 C C . ASP A 1 74 ? 11.670 0.666 -7.109 1.00 86.06 74 ASP A C 1
ATOM 558 O O . ASP A 1 74 ? 11.675 1.139 -8.242 1.00 86.06 74 ASP A O 1
ATOM 562 N N . GLU A 1 75 ? 12.788 0.501 -6.398 1.00 86.88 75 GLU A N 1
ATOM 563 C CA . GLU A 1 75 ? 14.119 0.828 -6.927 1.00 86.88 75 GLU A CA 1
ATOM 564 C C . GLU A 1 75 ? 14.462 0.004 -8.163 1.00 86.88 75 GLU A C 1
ATOM 566 O O . GLU A 1 75 ? 15.068 0.527 -9.093 1.00 86.88 75 GLU A O 1
ATOM 571 N N . PHE A 1 76 ? 14.031 -1.258 -8.215 1.00 85.00 76 PHE A N 1
ATOM 572 C CA . PHE A 1 76 ? 14.240 -2.090 -9.391 1.00 85.00 76 PHE A CA 1
ATOM 573 C C . PHE A 1 76 ? 13.537 -1.489 -10.609 1.00 85.00 76 PHE A C 1
ATOM 575 O O . PHE A 1 76 ? 14.186 -1.241 -11.623 1.00 85.00 76 PHE A O 1
ATOM 582 N N . LEU A 1 77 ? 12.243 -1.175 -10.496 1.00 84.81 77 LEU A N 1
ATOM 583 C CA . LEU A 1 77 ? 11.503 -0.521 -11.572 1.00 84.81 77 LEU A CA 1
ATOM 584 C C . LEU A 1 77 ? 12.118 0.836 -11.931 1.00 84.81 77 LEU A C 1
ATOM 586 O O . LEU A 1 77 ? 12.310 1.119 -13.107 1.00 84.81 77 LEU A O 1
ATOM 590 N N . LEU A 1 78 ? 12.464 1.666 -10.945 1.00 86.69 78 LEU A N 1
ATOM 591 C CA . LEU A 1 78 ? 13.088 2.969 -11.190 1.00 86.69 78 LEU A CA 1
ATOM 592 C C . LEU A 1 78 ? 14.408 2.829 -11.959 1.00 86.69 78 LEU A C 1
ATOM 594 O O . LEU A 1 78 ? 14.654 3.595 -12.891 1.00 86.69 78 LEU A O 1
ATOM 598 N N . ASN A 1 79 ? 15.237 1.849 -11.604 1.00 89.62 79 ASN A N 1
ATOM 599 C CA . ASN A 1 79 ? 16.494 1.573 -12.293 1.00 89.62 79 ASN A CA 1
ATOM 600 C C . ASN A 1 79 ? 16.258 1.031 -13.707 1.00 89.62 79 ASN A C 1
ATOM 602 O O . ASN A 1 79 ? 16.934 1.471 -14.633 1.00 89.62 79 ASN A O 1
ATOM 606 N N . GLN A 1 80 ? 15.259 0.165 -13.904 1.00 88.00 80 GLN A N 1
ATOM 607 C CA . GLN A 1 80 ? 14.856 -0.308 -15.231 1.00 88.00 80 GLN A CA 1
ATOM 608 C C . GLN A 1 80 ? 14.363 0.841 -16.119 1.00 88.00 80 GLN A C 1
ATOM 610 O O . GLN A 1 80 ? 14.813 0.966 -17.255 1.00 88.00 80 GLN A O 1
ATOM 615 N N . LEU A 1 81 ? 13.504 1.725 -15.603 1.00 89.31 81 LEU A N 1
ATOM 616 C CA . LEU A 1 81 ? 13.021 2.895 -16.342 1.00 89.31 81 LEU A CA 1
ATOM 617 C C . LEU A 1 81 ? 14.186 3.801 -16.765 1.00 89.31 81 LEU A C 1
ATOM 619 O O . LEU A 1 81 ? 14.277 4.183 -17.929 1.00 89.31 81 LEU A O 1
ATOM 623 N N . LYS A 1 82 ? 15.123 4.085 -15.851 1.00 89.75 82 LYS A N 1
ATOM 624 C CA . LYS A 1 82 ? 16.326 4.880 -16.154 1.00 89.75 82 LYS A CA 1
ATOM 625 C C . LYS A 1 82 ? 17.215 4.218 -17.206 1.00 89.75 82 LYS A C 1
ATOM 627 O O . LYS A 1 82 ? 17.662 4.902 -18.122 1.00 89.75 82 LYS A O 1
ATOM 632 N N . ALA A 1 83 ? 17.459 2.912 -17.091 1.00 91.25 83 ALA A N 1
ATOM 633 C CA . ALA A 1 83 ? 18.280 2.162 -18.042 1.00 91.25 83 ALA A CA 1
ATOM 634 C C . ALA A 1 83 ? 17.708 2.228 -19.468 1.00 91.25 83 ALA A C 1
ATOM 636 O O . ALA A 1 83 ? 18.462 2.359 -20.428 1.00 91.25 83 ALA A O 1
ATOM 637 N N . HIS A 1 84 ? 16.379 2.246 -19.593 1.00 89.00 84 HIS A N 1
ATOM 638 C CA . HIS A 1 84 ? 15.671 2.393 -20.868 1.00 89.00 84 HIS A CA 1
ATOM 639 C C . HIS A 1 84 ? 15.414 3.858 -21.257 1.00 89.00 84 HIS A C 1
ATOM 641 O O . HIS A 1 84 ? 14.618 4.127 -22.153 1.00 89.00 84 HIS A O 1
ATOM 647 N N . LYS A 1 85 ? 16.070 4.821 -20.589 1.00 90.25 85 LYS A N 1
ATOM 648 C CA . LYS A 1 85 ? 15.931 6.270 -20.831 1.00 90.25 85 LYS A CA 1
ATOM 649 C C . LYS A 1 85 ? 14.475 6.760 -20.776 1.00 90.25 85 LYS A C 1
ATOM 651 O O . LYS A 1 85 ? 14.119 7.746 -21.418 1.00 90.25 85 LYS A O 1
ATOM 656 N N . LEU A 1 86 ? 13.635 6.086 -19.992 1.00 89.38 86 LEU A N 1
ATOM 657 C CA . LEU A 1 86 ? 12.240 6.447 -19.786 1.00 89.38 86 LEU A CA 1
ATOM 658 C C . LEU A 1 86 ? 12.129 7.538 -18.716 1.00 89.38 86 LEU A C 1
ATOM 660 O O . LEU A 1 86 ? 12.814 7.520 -17.689 1.00 89.38 86 LEU A O 1
ATOM 664 N N . GLN A 1 87 ? 11.247 8.507 -18.950 1.00 86.94 87 GLN A N 1
ATOM 665 C CA . GLN A 1 87 ? 11.037 9.629 -18.041 1.00 86.94 87 GLN A CA 1
ATOM 666 C C . GLN A 1 87 ? 10.433 9.139 -16.723 1.00 86.94 87 GLN A C 1
ATOM 668 O O . GLN A 1 87 ? 9.333 8.608 -16.707 1.00 86.94 87 GLN A O 1
ATOM 673 N N . VAL A 1 88 ? 11.113 9.341 -15.596 1.00 83.12 88 VAL A N 1
ATOM 674 C CA . VAL A 1 88 ? 10.624 8.869 -14.284 1.00 83.12 88 VAL A CA 1
ATOM 675 C C . VAL A 1 88 ? 9.605 9.830 -13.657 1.00 83.12 88 VAL A C 1
ATOM 677 O O . VAL A 1 88 ? 8.667 9.398 -12.992 1.00 83.12 88 VAL A O 1
ATOM 680 N N . HIS A 1 89 ? 9.779 11.139 -13.851 1.00 82.38 89 HIS A N 1
ATOM 681 C CA . HIS A 1 89 ? 8.951 12.166 -13.213 1.00 82.38 89 HIS A CA 1
ATOM 682 C C . HIS A 1 89 ? 7.832 12.639 -14.137 1.00 82.38 89 HIS A C 1
ATOM 684 O O . HIS A 1 89 ? 8.084 12.969 -15.290 1.00 82.38 89 HIS A O 1
ATOM 690 N N . GLY A 1 90 ? 6.604 12.713 -13.621 1.00 82.81 90 GLY A N 1
ATOM 691 C CA . GLY A 1 90 ? 5.437 13.172 -14.386 1.00 82.81 90 GLY A CA 1
ATOM 692 C C . GLY A 1 90 ? 4.889 12.151 -15.389 1.00 82.81 90 GLY A C 1
ATOM 693 O O . GLY A 1 90 ? 3.935 12.450 -16.096 1.00 82.81 90 GLY A O 1
ATOM 694 N N . SER A 1 91 ? 5.459 10.946 -15.441 1.00 81.88 91 SER A N 1
ATOM 695 C CA . SER A 1 91 ? 4.980 9.840 -16.275 1.00 81.88 91 SER A CA 1
ATOM 696 C C . SER A 1 91 ? 4.292 8.773 -15.427 1.00 81.88 91 SER A C 1
ATOM 698 O O . SER A 1 91 ? 4.669 8.531 -14.280 1.00 81.88 91 SER A O 1
ATOM 700 N N . VAL A 1 92 ? 3.284 8.117 -16.001 1.00 77.50 92 VAL A N 1
ATOM 701 C CA . VAL A 1 92 ? 2.573 7.004 -15.365 1.00 77.50 92 VAL A CA 1
ATOM 702 C C . VAL A 1 92 ? 2.954 5.716 -16.079 1.00 77.50 92 VAL A C 1
ATOM 704 O O . VAL A 1 92 ? 2.603 5.520 -17.239 1.00 77.50 92 VAL A O 1
ATOM 707 N N . TYR A 1 93 ? 3.633 4.818 -15.368 1.00 78.75 93 TYR A N 1
ATOM 708 C CA . TYR A 1 93 ? 3.910 3.463 -15.842 1.00 78.75 93 TYR A CA 1
ATOM 709 C C . TYR A 1 93 ? 3.001 2.475 -15.129 1.00 78.75 93 TYR A C 1
ATOM 711 O O . TYR A 1 93 ? 2.789 2.565 -13.917 1.00 78.75 93 TYR A O 1
ATOM 719 N N . ARG A 1 94 ? 2.482 1.503 -15.877 1.00 75.94 94 ARG A N 1
ATOM 720 C CA . ARG A 1 94 ? 1.715 0.390 -15.325 1.00 75.94 94 ARG A CA 1
ATOM 721 C C . ARG A 1 94 ? 2.522 -0.887 -15.496 1.00 75.94 94 ARG A C 1
ATOM 723 O O . ARG A 1 94 ? 2.683 -1.371 -16.610 1.00 75.94 94 ARG A O 1
ATOM 730 N N . LEU A 1 95 ? 3.001 -1.438 -14.385 1.00 72.88 95 LEU A N 1
ATOM 731 C CA . LEU A 1 95 ? 3.504 -2.804 -14.365 1.00 72.88 95 LEU A CA 1
ATOM 732 C C . LEU A 1 95 ? 2.302 -3.749 -14.341 1.00 72.88 95 LEU A C 1
ATOM 734 O O . LEU A 1 95 ? 1.421 -3.609 -13.493 1.00 72.88 95 LEU A O 1
ATOM 738 N N . PHE A 1 96 ? 2.267 -4.707 -15.256 1.00 77.44 96 PHE A N 1
ATOM 739 C CA . PHE A 1 96 ? 1.274 -5.770 -15.255 1.00 77.44 96 PHE A CA 1
ATOM 740 C C . PHE A 1 96 ? 1.979 -7.115 -15.409 1.00 77.44 96 PHE A C 1
ATOM 742 O O . PHE A 1 96 ? 2.989 -7.228 -16.100 1.00 77.44 96 PHE A O 1
ATOM 749 N N . LYS A 1 97 ? 1.447 -8.139 -14.743 1.00 76.00 97 LYS A N 1
ATOM 750 C CA . LYS A 1 97 ? 1.797 -9.532 -15.016 1.00 76.00 97 LYS A CA 1
ATOM 751 C C . LYS A 1 97 ? 0.719 -10.074 -15.940 1.00 76.00 97 LYS A C 1
ATOM 753 O O . LYS A 1 97 ? -0.448 -10.087 -15.560 1.00 76.00 97 LYS A O 1
ATOM 758 N N . ALA A 1 98 ? 1.102 -10.491 -17.137 1.00 82.81 98 ALA A N 1
ATOM 759 C CA . ALA A 1 98 ? 0.204 -11.173 -18.057 1.00 82.81 98 ALA A CA 1
ATOM 760 C C . ALA A 1 98 ? 0.670 -12.626 -18.210 1.00 82.81 98 ALA A C 1
ATOM 762 O O . ALA A 1 98 ? 1.852 -12.839 -18.490 1.00 82.81 98 ALA A O 1
ATOM 763 N N . PRO A 1 99 ? -0.207 -13.630 -18.031 1.00 82.56 99 PRO A N 1
ATOM 764 C CA . PRO A 1 99 ? 0.119 -14.987 -18.436 1.00 82.56 99 PRO A CA 1
ATOM 765 C C . PRO A 1 99 ? 0.256 -15.013 -19.961 1.00 82.56 99 PRO A C 1
ATOM 767 O O . PRO A 1 99 ? -0.677 -14.655 -20.679 1.00 82.56 99 PRO A O 1
ATOM 770 N N . ILE A 1 100 ? 1.418 -15.426 -20.457 1.00 88.12 100 ILE A N 1
ATOM 771 C CA . ILE A 1 100 ? 1.667 -15.548 -21.894 1.00 88.12 100 ILE A CA 1
ATOM 772 C C . ILE A 1 100 ? 1.552 -17.024 -22.265 1.00 88.12 100 ILE A C 1
ATOM 774 O O . ILE A 1 100 ? 2.157 -17.884 -21.624 1.00 88.12 100 ILE A O 1
ATOM 778 N N . ARG A 1 101 ? 0.771 -17.322 -23.306 1.00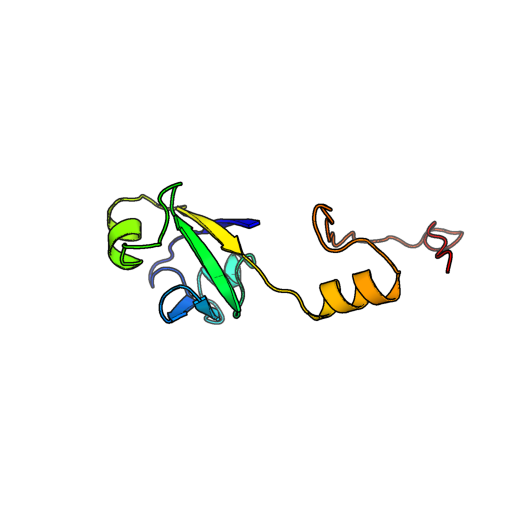 89.75 101 ARG A N 1
ATOM 779 C CA . ARG A 1 101 ? 0.722 -18.655 -23.914 1.00 89.75 101 ARG A CA 1
ATOM 780 C C . ARG A 1 101 ? 1.588 -18.655 -25.163 1.00 89.75 101 ARG A C 1
ATOM 782 O O . AR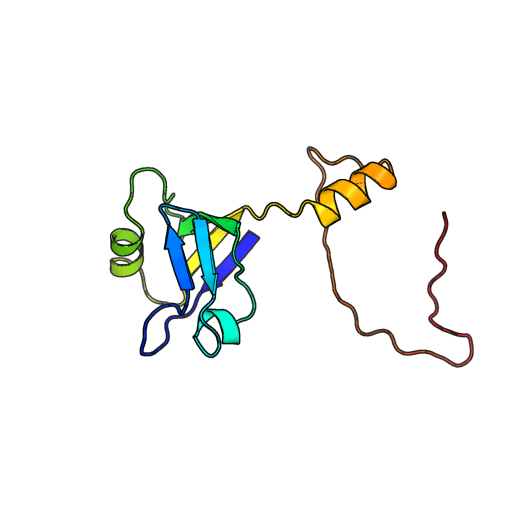G A 1 101 ? 1.459 -17.769 -26.001 1.00 89.75 101 ARG A O 1
ATOM 789 N N . ARG A 1 102 ? 2.457 -19.655 -25.282 1.00 92.31 102 ARG A N 1
ATOM 790 C CA . ARG A 1 102 ? 3.259 -19.862 -26.487 1.00 92.31 102 ARG A CA 1
ATOM 791 C C . ARG A 1 102 ? 2.374 -20.468 -27.578 1.00 92.31 102 ARG A C 1
ATOM 793 O O . ARG A 1 102 ? 1.773 -21.514 -27.352 1.00 92.31 102 ARG A O 1
ATOM 800 N N . GLY A 1 103 ? 2.286 -19.800 -28.722 1.00 92.56 103 GLY A N 1
ATOM 801 C CA . GLY A 1 103 ? 1.652 -20.318 -29.934 1.00 92.56 103 GLY A CA 1
ATOM 802 C C . GLY A 1 103 ? 2.625 -21.124 -30.799 1.00 92.56 103 GLY A C 1
ATOM 803 O O . GLY A 1 103 ? 3.791 -21.305 -30.435 1.00 92.56 103 GLY A O 1
ATOM 804 N N . SER A 1 104 ? 2.147 -21.573 -31.964 1.00 94.00 104 SER A N 1
ATOM 805 C CA . SER A 1 104 ? 2.947 -22.263 -32.994 1.00 94.00 104 SER A CA 1
ATOM 806 C C . SER A 1 104 ? 4.191 -21.474 -33.399 1.00 94.00 104 SER A C 1
ATOM 808 O O . SER A 1 104 ? 5.260 -22.052 -33.564 1.00 94.00 104 SER A O 1
ATOM 810 N N . ASP A 1 105 ? 4.062 -20.149 -33.457 1.00 90.19 105 ASP A N 1
ATOM 811 C CA . ASP A 1 105 ? 5.091 -19.228 -33.948 1.00 90.19 105 ASP A CA 1
ATOM 812 C C . ASP A 1 105 ? 5.790 -18.461 -32.808 1.00 90.19 105 ASP A C 1
ATOM 814 O O . ASP A 1 105 ? 6.364 -17.391 -32.999 1.00 90.19 105 ASP A O 1
ATOM 818 N N . GLY A 1 106 ? 5.747 -18.998 -31.582 1.00 88.56 106 GLY A N 1
ATOM 819 C CA . GLY A 1 106 ? 6.409 -18.413 -30.413 1.00 88.56 106 GLY A CA 1
ATOM 820 C C . GLY A 1 106 ? 5.478 -17.596 -29.515 1.00 88.56 106 GLY A C 1
ATOM 821 O O . GLY A 1 106 ? 4.323 -17.957 -29.311 1.00 88.56 106 GLY A O 1
ATOM 822 N N . LEU A 1 107 ? 6.000 -16.543 -28.877 1.00 89.69 107 LEU A N 1
ATOM 823 C CA . LEU A 1 107 ? 5.252 -15.756 -27.879 1.00 89.69 107 LEU A CA 1
ATOM 824 C C . LEU A 1 107 ? 4.458 -14.586 -28.481 1.00 89.69 107 LEU A C 1
ATOM 826 O O . LEU A 1 107 ? 3.684 -13.964 -27.762 1.00 89.69 107 LEU A O 1
ATOM 830 N N . GLY A 1 108 ? 4.659 -14.263 -29.765 1.00 86.94 108 GLY A N 1
ATOM 831 C CA . GLY A 1 108 ? 4.023 -13.102 -30.403 1.00 86.94 108 GLY A CA 1
ATOM 832 C C . GLY A 1 108 ? 4.478 -11.751 -29.833 1.00 86.94 108 GLY A C 1
ATOM 833 O O . GLY A 1 108 ? 3.772 -10.758 -29.974 1.00 86.94 108 GLY A O 1
ATOM 834 N N . ILE A 1 109 ? 5.636 -11.715 -29.166 1.00 86.12 109 ILE A N 1
ATOM 835 C CA . ILE A 1 109 ? 6.240 -10.509 -28.592 1.00 86.12 109 ILE A CA 1
ATOM 836 C C . ILE A 1 109 ? 7.627 -10.343 -29.205 1.00 86.12 109 ILE A C 1
ATOM 838 O O . ILE A 1 109 ? 8.466 -11.237 -29.092 1.00 86.12 109 ILE A O 1
ATOM 842 N N . GLU A 1 110 ? 7.866 -9.189 -29.821 1.00 80.94 110 GLU A N 1
ATOM 843 C CA . GLU A 1 110 ? 9.187 -8.758 -30.270 1.00 80.94 110 GLU A CA 1
ATOM 844 C C . GLU A 1 110 ? 9.743 -7.755 -29.250 1.00 80.94 110 GLU A C 1
ATOM 846 O O . GLU A 1 110 ? 9.119 -6.732 -28.965 1.00 80.94 110 GLU A O 1
ATOM 851 N N . LEU A 1 111 ? 10.911 -8.055 -28.679 1.00 75.69 111 LEU A N 1
ATOM 852 C CA . LEU A 1 111 ? 11.652 -7.108 -27.851 1.00 75.69 111 LEU A CA 1
ATOM 853 C C . LEU A 1 111 ? 12.534 -6.272 -28.777 1.00 75.69 111 LEU A C 1
ATOM 855 O O . LEU A 1 111 ? 13.484 -6.795 -29.356 1.00 75.69 111 LEU A O 1
ATOM 859 N N . ARG A 1 112 ? 12.223 -4.983 -28.925 1.00 66.75 112 ARG A N 1
ATOM 860 C CA . ARG A 1 112 ? 13.104 -4.033 -29.616 1.00 66.75 112 ARG A CA 1
ATOM 861 C C . ARG A 1 112 ? 13.969 -3.326 -28.579 1.00 66.75 112 ARG A C 1
ATOM 863 O O . ARG A 1 112 ? 13.428 -2.669 -27.690 1.00 66.75 112 ARG A O 1
ATOM 870 N N . GLY A 1 113 ? 15.279 -3.554 -28.670 1.00 54.44 113 GLY A N 1
ATOM 871 C CA . GLY A 1 113 ? 16.310 -2.886 -27.871 1.00 54.44 113 GLY A CA 1
ATOM 872 C C . GLY A 1 113 ? 16.745 -1.563 -28.478 1.00 54.44 113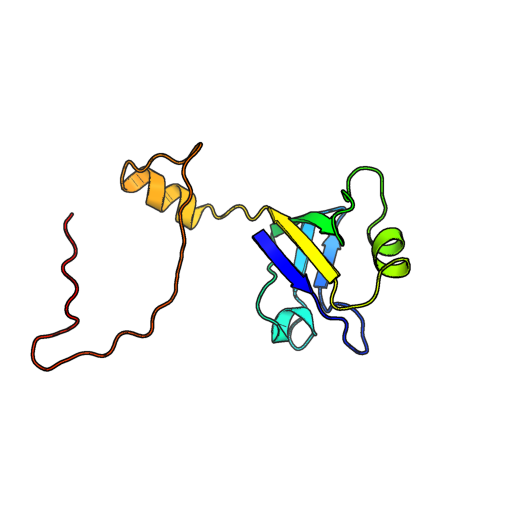 GLY A C 1
ATOM 873 O O . GLY A 1 113 ? 16.642 -1.430 -29.719 1.00 54.44 113 GLY A O 1
#

pLDDT: mean 91.14, std 7.17, range [54.44, 97.94]

Organism: NCBI:txid127549

Secondary structure (DSSP, 8-state):
-EEEE--BTTBSSEEEETTEEEEE-TTSHHHHHT---TTEEEEEETTEESTTS-HHHHHHHS-SSEEEEEEE--HHHHHHHHHTT---SS--------PPPPBTTB-S-----

Foldseek 3Di:
DKDFFFADPVGRQFDDDLFFTQQHHVVHRCVVSVPDGGGKGWQDKQPHGCVVHDPVVSPVVDDHRIITDTDHDDVVVVVVCVVVVHDPPPDDDDDDDDDFDADPVGRPDDDDD

Sequence (113 aa):
LLYAVHRGADGLGMDVDGREIVSVIAGGRADADGLMRAGDKILAIDRVPLEGHELAQLLARGSPPYEFKVRRRDEFLLNQLKAHKLQVHGSVYRLFKAPIRRGSDGLGIELRG

Radius of gyration: 17.98 Å; chains: 1; bounding box: 34×37×49 Å

InterPro domains:
  IPR001478 PDZ domain [PF00595] (17-58)
  IPR001478 PDZ domain [PS50106] (2-74)
  IPR001478 PDZ domain [SM00228] (10-74)
  IPR036034 PDZ superfamily [G3DSA:2.30.42.10] (4-93)
  IPR036034 PDZ superfamily [SSF50156] (10-82)